Protein AF-A0A7J6QI67-F1 (afdb_monomer)

InterPro domains:
  IPR001164 Arf GTPase activating protein [PF01412] (6-80)
  IPR001164 Arf GTPase activating protein [PR00405] (12-31)
  IPR001164 Arf GTPase activating protein [PR00405] (31-48)
  IPR001164 Arf GTPase activating protein [PR00405] (49-70)
  IPR001164 Arf GTPase activating protein [PS50115] (1-80)
  IPR001164 Arf GTPase activating protein [SM00105] (1-80)
  IPR037278 ARFGAP/RecO-like zinc finger [SSF57863] (8-79)
  IPR038508 ArfGAP domain superfamily [G3DSA:1.10.220.150] (1-80)
  IPR044820 ADP-ribosylation factor GTPase-activating protein AGD14-like [PTHR46085] (11-77)

Organism: Perkinsus olseni (NCBI:txid32597)

pLDDT: mean 94.67, std 9.05, range [38.47, 98.62]

Sequence (80 aa):
RIKAFQKSDKANRHCADCGELGPTYICTDFGTFVCTECAGIHRELNHKVKGISVSKWTEQEVENLEAHGNTKDRETYTAN

Radius of gyration: 11.41 Å; Cα contacts (8 Å, |Δi|>4): 126; chains: 1; bounding box: 27×21×26 Å

Structure (mmCIF, N/CA/C/O backbone):
data_AF-A0A7J6QI67-F1
#
_entry.id   AF-A0A7J6QI67-F1
#
loop_
_atom_site.group_PDB
_atom_site.id
_atom_site.type_symbol
_atom_site.label_atom_id
_atom_site.label_alt_id
_atom_site.label_comp_id
_atom_site.label_asym_id
_atom_site.label_entity_id
_atom_site.label_seq_id
_atom_site.pdbx_PDB_ins_code
_atom_site.Cartn_x
_atom_site.Cartn_y
_atom_site.Cartn_z
_atom_site.occupancy
_atom_site.B_iso_or_equiv
_atom_site.auth_seq_id
_atom_site.auth_comp_id
_atom_site.auth_asym_id
_atom_site.auth_atom_id
_atom_site.pdbx_PDB_model_num
ATOM 1 N N . ARG A 1 1 ? -0.375 -4.926 12.580 1.00 91.25 1 ARG A N 1
ATOM 2 C CA . ARG A 1 1 ? -1.404 -3.922 12.238 1.00 91.25 1 ARG A CA 1
ATOM 3 C C . ARG A 1 1 ? -1.700 -3.918 10.733 1.00 91.25 1 ARG A C 1
ATOM 5 O O . ARG A 1 1 ? -2.712 -4.485 10.356 1.00 91.25 1 ARG A O 1
ATOM 12 N N . ILE A 1 2 ? -0.760 -3.525 9.865 1.00 97.00 2 ILE A N 1
ATOM 13 C CA . ILE A 1 2 ? -0.942 -3.502 8.391 1.00 97.00 2 ILE A CA 1
ATOM 14 C C . ILE A 1 2 ? -1.512 -4.800 7.787 1.00 97.00 2 ILE A C 1
ATOM 16 O O . ILE A 1 2 ? -2.525 -4.755 7.106 1.00 97.00 2 ILE A O 1
ATOM 20 N N . LYS A 1 3 ? -0.922 -5.978 8.054 1.00 95.56 3 LYS A N 1
ATOM 21 C CA . LYS A 1 3 ? -1.455 -7.260 7.532 1.00 95.56 3 LYS A CA 1
ATOM 22 C C . LYS A 1 3 ? -2.876 -7.577 8.008 1.00 95.56 3 LYS A C 1
ATOM 24 O O . LYS A 1 3 ? -3.586 -8.314 7.333 1.00 95.56 3 LYS A O 1
ATOM 29 N N . ALA A 1 4 ? -3.264 -7.090 9.187 1.00 96.81 4 ALA A N 1
ATOM 30 C CA . ALA A 1 4 ? -4.623 -7.260 9.686 1.00 96.81 4 ALA A CA 1
ATOM 31 C C . ALA A 1 4 ? -5.578 -6.336 8.919 1.00 96.81 4 ALA A C 1
ATOM 33 O O . ALA A 1 4 ? -6.583 -6.821 8.413 1.00 96.81 4 ALA A O 1
ATOM 34 N N . PHE A 1 5 ? -5.196 -5.068 8.723 1.00 97.19 5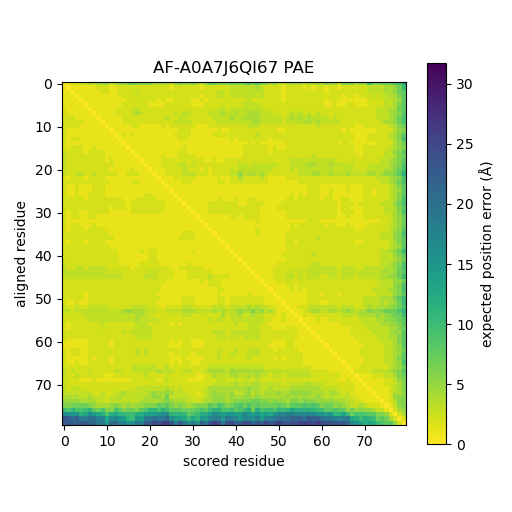 PHE A N 1
ATOM 35 C CA . PHE A 1 5 ? -5.943 -4.110 7.902 1.00 97.19 5 PHE A CA 1
ATOM 36 C C . PHE A 1 5 ? -6.080 -4.556 6.434 1.00 97.19 5 PHE A C 1
ATOM 38 O O . PHE A 1 5 ? -7.149 -4.481 5.833 1.00 97.19 5 PHE A O 1
ATOM 45 N N . GLN A 1 6 ? -5.019 -5.126 5.860 1.00 97.62 6 GLN A N 1
ATOM 46 C CA . GLN A 1 6 ? -5.062 -5.703 4.516 1.00 97.62 6 GLN A CA 1
ATOM 47 C C . GLN A 1 6 ? -6.1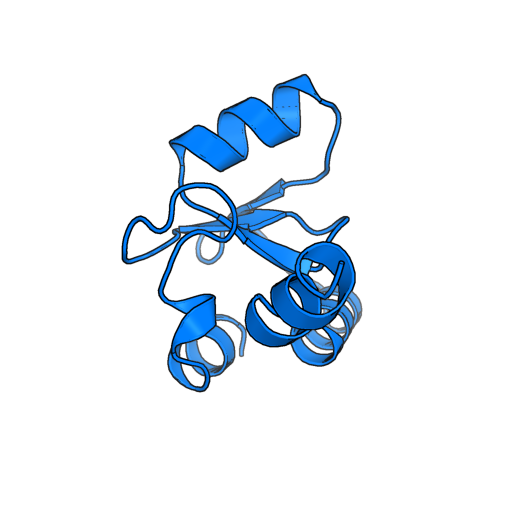13 -6.816 4.402 1.00 97.62 6 GLN A C 1
ATOM 49 O O . GLN A 1 6 ? -6.754 -6.975 3.370 1.00 97.62 6 GLN A O 1
ATOM 54 N N . LYS A 1 7 ? -6.270 -7.624 5.454 1.00 96.31 7 LYS A N 1
ATOM 55 C CA . LYS A 1 7 ? -7.206 -8.754 5.470 1.00 96.31 7 LYS A CA 1
ATOM 56 C C . LYS A 1 7 ? -8.632 -8.345 5.830 1.00 96.31 7 LYS A C 1
ATOM 58 O O . LYS A 1 7 ? -9.545 -9.087 5.475 1.00 96.31 7 LYS A O 1
ATOM 63 N N . SER A 1 8 ? -8.821 -7.229 6.538 1.00 96.69 8 SER A N 1
ATOM 64 C CA . SER A 1 8 ? -10.145 -6.766 6.965 1.00 96.69 8 SER A CA 1
ATOM 65 C C . SER A 1 8 ? -10.975 -6.199 5.815 1.00 96.69 8 SER A C 1
ATOM 67 O O . SER A 1 8 ? -12.197 -6.275 5.873 1.00 96.69 8 SER A O 1
ATOM 69 N N . ASP A 1 9 ? -10.333 -5.688 4.763 1.00 95.56 9 ASP A N 1
ATOM 70 C CA . ASP A 1 9 ? -10.997 -5.200 3.554 1.00 95.56 9 ASP A CA 1
ATOM 71 C C . ASP A 1 9 ? -10.646 -6.082 2.346 1.00 95.56 9 ASP A C 1
ATOM 73 O O . ASP A 1 9 ? -9.480 -6.360 2.059 1.00 95.56 9 ASP A O 1
ATOM 77 N N . LYS A 1 10 ? -11.664 -6.520 1.596 1.00 95.81 10 LYS A N 1
ATOM 78 C CA . LYS A 1 10 ? -11.463 -7.334 0.395 1.00 95.81 10 LYS A CA 1
ATOM 79 C C . LYS A 1 10 ? -10.708 -6.581 -0.705 1.00 95.81 10 LYS A C 1
ATOM 81 O O . LYS A 1 10 ? -9.968 -7.243 -1.438 1.00 95.81 10 LYS A O 1
ATOM 86 N N . ALA A 1 11 ? -10.872 -5.262 -0.817 1.00 96.94 11 ALA A N 1
ATOM 87 C CA . ALA A 1 11 ? -10.195 -4.445 -1.822 1.00 96.94 11 ALA A CA 1
ATOM 88 C C . ALA A 1 11 ? -8.681 -4.386 -1.576 1.00 96.94 11 ALA A C 1
ATOM 90 O O . ALA A 1 11 ? -7.906 -4.528 -2.515 1.00 96.94 11 ALA A O 1
ATOM 91 N N . ASN A 1 12 ? -8.249 -4.309 -0.313 1.00 97.94 12 ASN A N 1
ATOM 92 C CA . ASN A 1 12 ? -6.829 -4.291 0.068 1.00 97.94 12 ASN A CA 1
ATOM 93 C C . ASN A 1 12 ? -6.092 -5.612 -0.232 1.00 97.94 12 ASN A C 1
ATOM 95 O O . ASN A 1 12 ? -4.860 -5.677 -0.216 1.00 97.94 12 ASN A O 1
ATOM 99 N N . ARG A 1 13 ? -6.833 -6.696 -0.497 1.00 97.88 13 ARG A N 1
ATOM 100 C CA . ARG A 1 13 ? -6.271 -7.996 -0.906 1.00 97.88 13 ARG A CA 1
ATOM 101 C C . ARG A 1 13 ? -5.972 -8.078 -2.402 1.00 97.88 13 ARG A C 1
ATOM 103 O O . ARG A 1 13 ? -5.432 -9.095 -2.828 1.00 97.88 13 ARG A O 1
ATOM 110 N N . HIS A 1 14 ? -6.314 -7.045 -3.163 1.00 98.06 14 HIS A N 1
ATOM 111 C CA . HIS A 1 14 ? -6.028 -6.923 -4.586 1.00 98.06 14 HIS A CA 1
ATOM 112 C C . HIS A 1 14 ? -5.179 -5.674 -4.815 1.00 98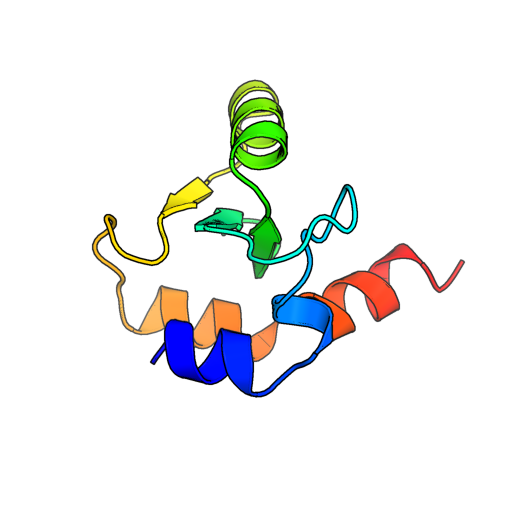.06 14 HIS A C 1
ATOM 114 O O . HIS A 1 14 ? -5.326 -4.687 -4.096 1.00 98.06 14 HIS A O 1
ATOM 120 N N . CYS A 1 15 ? -4.289 -5.717 -5.798 1.00 98.19 15 CYS A N 1
ATOM 121 C CA . CYS A 1 15 ? -3.551 -4.551 -6.257 1.00 98.19 15 CYS A CA 1
ATOM 122 C C . CYS A 1 15 ? -4.537 -3.458 -6.690 1.00 98.19 15 CYS A C 1
ATOM 124 O O . CYS A 1 15 ? -5.480 -3.750 -7.428 1.00 98.19 15 CYS A O 1
ATOM 126 N N . ALA A 1 16 ? -4.315 -2.224 -6.239 1.00 97.38 16 ALA A N 1
ATOM 127 C CA . ALA A 1 16 ? -5.149 -1.083 -6.604 1.00 97.38 16 ALA A CA 1
ATOM 128 C C . ALA A 1 16 ? -5.146 -0.822 -8.121 1.00 97.38 16 ALA A C 1
ATOM 130 O O . ALA A 1 16 ? -6.195 -0.512 -8.678 1.00 97.38 16 ALA A O 1
ATOM 131 N N . ASP A 1 17 ? -4.009 -1.046 -8.789 1.00 96.81 17 ASP A N 1
ATOM 132 C CA . ASP A 1 17 ? -3.836 -0.672 -10.198 1.00 96.81 17 ASP A CA 1
ATOM 133 C C . ASP A 1 17 ? -4.220 -1.794 -11.170 1.00 96.81 17 ASP A C 1
ATOM 135 O O . ASP A 1 17 ? -4.942 -1.570 -12.138 1.00 96.81 17 ASP A O 1
ATOM 139 N N . CYS A 1 18 ? -3.741 -3.021 -10.929 1.00 97.00 18 CYS A N 1
ATOM 140 C CA . CYS A 1 18 ? -3.927 -4.147 -11.857 1.00 97.00 18 CYS A CA 1
ATOM 141 C C . CYS A 1 18 ? -4.915 -5.216 -11.364 1.00 97.00 18 CYS A C 1
ATOM 143 O O . CYS A 1 18 ? -5.250 -6.136 -12.107 1.00 97.00 18 CYS A O 1
ATOM 145 N N . GLY A 1 19 ? -5.370 -5.135 -10.110 1.00 96.12 19 GLY A N 1
ATOM 146 C CA . GLY A 1 19 ? -6.299 -6.104 -9.523 1.00 96.12 19 GLY A CA 1
ATOM 147 C C . GLY A 1 19 ? -5.689 -7.455 -9.129 1.00 96.12 19 GLY A C 1
ATOM 148 O O . GLY A 1 19 ? -6.419 -8.311 -8.634 1.00 96.12 19 GLY A O 1
ATOM 149 N N . GLU A 1 20 ? -4.380 -7.667 -9.298 1.00 97.31 20 GLU A N 1
ATOM 150 C CA . GLU A 1 20 ? -3.715 -8.916 -8.903 1.00 97.31 20 GLU A CA 1
ATOM 151 C C . GLU A 1 20 ? -3.882 -9.202 -7.400 1.00 97.31 20 GLU A C 1
ATOM 153 O O . GLU A 1 20 ? -3.773 -8.311 -6.557 1.00 97.31 20 GLU A O 1
ATOM 158 N N . LEU A 1 21 ? -4.144 -10.461 -7.047 1.00 97.25 21 LEU A N 1
ATOM 159 C CA . LEU A 1 21 ? -4.301 -10.892 -5.660 1.00 97.25 21 LEU A CA 1
ATOM 160 C C . LEU A 1 21 ? -2.979 -10.865 -4.886 1.00 97.25 21 LEU A C 1
ATOM 162 O O . LEU A 1 21 ? -1.930 -11.260 -5.379 1.00 97.25 21 LEU A O 1
ATOM 166 N N . GLY A 1 22 ? -3.065 -10.513 -3.605 1.00 95.38 22 GLY A N 1
ATOM 167 C CA . GLY A 1 22 ? -1.939 -10.585 -2.676 1.00 95.38 22 GLY A CA 1
ATOM 168 C C . GLY A 1 22 ? -0.874 -9.504 -2.889 1.00 95.38 22 GLY A C 1
ATOM 169 O O . GLY A 1 22 ? 0.307 -9.846 -2.958 1.00 95.38 22 GLY A O 1
ATOM 170 N N . PRO A 1 23 ? -1.242 -8.207 -2.930 1.00 97.88 23 PRO A N 1
ATOM 171 C CA . PRO A 1 23 ? -0.261 -7.133 -3.008 1.00 97.88 23 PRO A CA 1
ATOM 172 C C . PRO A 1 23 ? 0.704 -7.193 -1.815 1.00 97.88 23 PRO A C 1
ATOM 174 O O . PRO A 1 23 ? 0.311 -7.466 -0.675 1.00 97.88 23 PRO A O 1
ATOM 177 N N . THR A 1 24 ? 1.983 -6.949 -2.086 1.00 98.19 24 THR A N 1
ATOM 178 C CA . THR A 1 24 ? 3.088 -7.068 -1.117 1.00 98.19 24 THR A CA 1
ATOM 179 C C . THR A 1 24 ? 3.687 -5.713 -0.737 1.00 98.19 24 THR A C 1
ATOM 181 O O . THR A 1 24 ? 4.476 -5.629 0.215 1.00 98.19 24 THR A O 1
ATOM 184 N N . TYR A 1 25 ? 3.274 -4.651 -1.429 1.00 98.62 25 TYR A N 1
ATOM 185 C CA . TYR A 1 25 ? 3.714 -3.277 -1.237 1.00 98.62 25 TYR A CA 1
ATOM 186 C C . TYR A 1 25 ? 2.528 -2.343 -0.995 1.00 98.62 25 TYR A C 1
ATOM 188 O O . TYR A 1 25 ? 1.374 -2.673 -1.264 1.00 98.62 25 TYR A O 1
ATOM 196 N N . ILE A 1 26 ? 2.838 -1.169 -0.460 1.00 98.62 26 ILE A N 1
ATOM 197 C CA . ILE A 1 26 ? 1.911 -0.061 -0.265 1.00 98.62 26 ILE A CA 1
ATOM 198 C C . ILE A 1 26 ? 2.527 1.180 -0.901 1.00 98.62 26 ILE A C 1
ATOM 200 O O . ILE A 1 26 ? 3.672 1.516 -0.575 1.00 98.62 26 ILE A O 1
ATOM 204 N N . CYS A 1 27 ? 1.786 1.868 -1.766 1.00 98.12 27 CYS A N 1
ATOM 205 C CA . CYS A 1 27 ? 2.136 3.218 -2.182 1.00 98.12 27 CYS A CA 1
ATOM 206 C C . CYS A 1 27 ? 1.657 4.196 -1.105 1.00 98.12 27 CYS A C 1
ATOM 208 O O . CYS A 1 27 ? 0.459 4.362 -0.886 1.00 98.12 27 CYS A O 1
ATOM 210 N N . THR A 1 28 ? 2.588 4.810 -0.377 1.00 97.56 28 THR A N 1
ATOM 211 C CA . THR A 1 28 ? 2.254 5.640 0.791 1.00 97.56 28 THR A 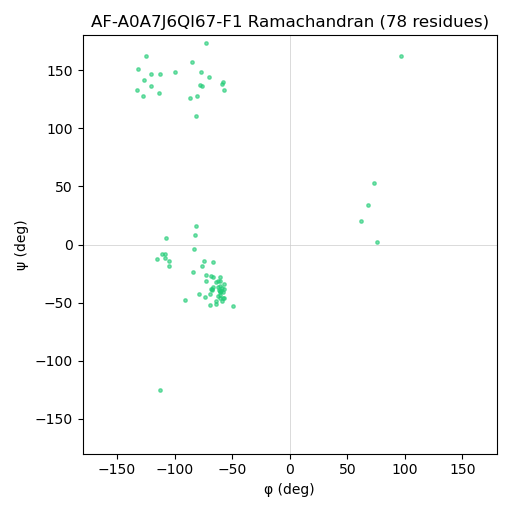CA 1
ATOM 212 C C . THR A 1 28 ? 1.703 7.007 0.420 1.00 97.56 28 THR A C 1
ATOM 214 O O . THR A 1 28 ? 1.078 7.633 1.266 1.00 97.56 28 THR A O 1
ATOM 217 N N . ASP A 1 29 ? 1.928 7.463 -0.813 1.00 95.62 29 ASP A N 1
ATOM 218 C CA . ASP A 1 29 ? 1.395 8.745 -1.282 1.00 95.62 29 ASP A CA 1
ATOM 219 C C . ASP A 1 29 ? -0.122 8.673 -1.518 1.00 95.62 29 ASP A C 1
ATOM 221 O O . ASP A 1 29 ? -0.818 9.652 -1.273 1.00 95.62 29 ASP A O 1
ATOM 225 N N . PHE A 1 30 ? -0.637 7.497 -1.905 1.00 95.06 30 PHE A N 1
ATOM 226 C CA . PHE A 1 30 ? -2.075 7.249 -2.098 1.00 95.06 30 PHE A CA 1
ATOM 227 C C . PHE A 1 30 ? -2.710 6.423 -0.970 1.00 95.06 30 PHE A C 1
ATOM 229 O O . PHE A 1 30 ? -3.929 6.350 -0.851 1.00 95.06 30 PHE A O 1
ATOM 236 N N . GLY A 1 31 ? -1.902 5.776 -0.125 1.00 96.75 31 GLY A N 1
ATOM 237 C CA . GLY A 1 31 ? -2.409 4.869 0.905 1.00 96.75 31 GLY A CA 1
ATOM 238 C C . GLY A 1 31 ? -3.036 3.598 0.322 1.00 96.75 31 GLY A C 1
ATOM 239 O O . GLY A 1 31 ? -3.999 3.077 0.885 1.00 96.75 31 GLY A O 1
ATOM 240 N N . THR A 1 32 ? -2.498 3.102 -0.797 1.00 97.81 32 THR A N 1
ATOM 241 C CA . THR A 1 32 ? -3.029 1.952 -1.543 1.00 97.81 32 THR A CA 1
ATOM 242 C C . THR A 1 32 ? -2.101 0.743 -1.488 1.00 97.81 32 THR A C 1
ATOM 244 O O . THR A 1 32 ? -0.877 0.868 -1.445 1.00 97.81 32 THR A O 1
ATOM 247 N N . PHE A 1 33 ? -2.678 -0.456 -1.494 1.00 98.50 33 PHE A N 1
ATOM 248 C CA . PHE A 1 33 ? -1.962 -1.724 -1.609 1.00 98.50 33 PHE A CA 1
ATOM 249 C C . PHE A 1 33 ? -1.738 -2.072 -3.082 1.00 98.50 33 PHE A C 1
ATOM 251 O O . PHE A 1 33 ? -2.700 -2.170 -3.846 1.00 98.50 33 PHE A O 1
ATOM 258 N N . VAL A 1 34 ? -0.484 -2.329 -3.459 1.00 98.62 34 VAL A N 1
ATOM 259 C CA . VAL A 1 34 ? -0.062 -2.597 -4.844 1.00 98.62 34 VAL A CA 1
ATOM 260 C C . VAL A 1 34 ? 0.838 -3.837 -4.937 1.00 98.62 34 VAL A C 1
ATOM 262 O O . VAL A 1 34 ? 1.529 -4.208 -3.978 1.00 98.62 34 VAL A O 1
ATOM 265 N N . CYS A 1 35 ? 0.806 -4.531 -6.078 1.00 98.62 35 CYS A N 1
ATOM 266 C CA . CYS A 1 35 ? 1.688 -5.671 -6.338 1.00 98.62 35 CYS A CA 1
ATOM 267 C C . CYS A 1 35 ? 3.133 -5.212 -6.599 1.00 98.62 35 CYS A C 1
ATOM 269 O O . CYS A 1 35 ? 3.426 -4.017 -6.669 1.00 98.62 35 CYS A O 1
ATOM 271 N N . THR A 1 36 ? 4.060 -6.164 -6.715 1.00 98.25 36 THR A N 1
ATOM 272 C CA . THR A 1 36 ? 5.488 -5.872 -6.927 1.00 98.25 36 THR A CA 1
ATOM 273 C C . THR A 1 36 ? 5.744 -5.111 -8.229 1.00 98.25 36 THR A C 1
ATOM 275 O O . THR A 1 36 ? 6.582 -4.210 -8.247 1.00 98.25 36 THR A O 1
ATOM 278 N N . GLU A 1 37 ? 5.026 -5.451 -9.300 1.00 98.38 37 GLU A N 1
ATOM 279 C CA . GLU A 1 37 ? 5.189 -4.823 -10.615 1.00 98.38 37 GLU A CA 1
ATOM 280 C C . GLU A 1 37 ? 4.701 -3.373 -10.596 1.00 98.38 37 GLU A C 1
ATOM 282 O O . GLU A 1 37 ? 5.467 -2.458 -10.898 1.00 98.38 37 GLU A O 1
ATOM 287 N N . CYS A 1 38 ? 3.474 -3.137 -10.122 1.00 98.50 38 CYS A N 1
ATOM 288 C CA . CYS A 1 38 ? 2.924 -1.788 -9.980 1.00 98.50 38 CYS A CA 1
ATOM 289 C C . CYS A 1 38 ? 3.740 -0.935 -8.997 1.00 98.50 38 CYS A C 1
ATOM 291 O O . CYS A 1 38 ? 3.991 0.238 -9.258 1.00 98.50 38 CYS A O 1
ATOM 293 N N . ALA A 1 39 ? 4.263 -1.523 -7.915 1.00 98.50 39 ALA A N 1
ATOM 294 C CA . ALA A 1 39 ? 5.227 -0.857 -7.038 1.00 98.50 39 ALA A CA 1
ATOM 295 C C . ALA A 1 39 ? 6.490 -0.377 -7.779 1.00 98.50 39 ALA A C 1
ATOM 297 O O . ALA A 1 39 ? 7.066 0.640 -7.392 1.00 98.50 39 ALA A O 1
ATOM 298 N N . GLY A 1 40 ? 6.948 -1.099 -8.806 1.00 98.38 40 GLY A N 1
ATOM 299 C CA . GLY A 1 40 ? 8.027 -0.664 -9.695 1.00 98.38 40 GLY A CA 1
ATOM 300 C C . GLY A 1 40 ? 7.640 0.584 -10.485 1.00 98.38 40 GLY A C 1
ATOM 301 O O . GLY A 1 40 ? 8.334 1.593 -10.398 1.00 98.38 40 GLY A O 1
ATOM 302 N N . ILE A 1 41 ? 6.477 0.552 -11.137 1.00 98.44 41 ILE A N 1
ATOM 303 C CA . ILE A 1 41 ? 5.931 1.682 -11.908 1.00 98.44 41 ILE A CA 1
ATOM 304 C C . ILE A 1 41 ? 5.763 2.921 -11.017 1.00 98.44 41 ILE A C 1
ATOM 306 O O . ILE A 1 41 ? 6.205 4.013 -11.364 1.00 98.44 41 ILE A O 1
ATOM 310 N N . HIS A 1 42 ? 5.198 2.762 -9.818 1.00 98.25 42 HIS A N 1
ATOM 311 C CA . HIS A 1 42 ? 5.060 3.860 -8.859 1.00 98.25 42 HIS A CA 1
ATOM 312 C C . HIS A 1 42 ? 6.408 4.509 -8.514 1.00 98.25 42 HIS A C 1
ATOM 314 O O . HIS A 1 42 ? 6.474 5.732 -8.405 1.00 98.25 42 HIS A O 1
ATOM 320 N N . ARG A 1 43 ? 7.491 3.731 -8.384 1.00 98.31 43 ARG A N 1
ATOM 321 C CA . ARG A 1 43 ? 8.835 4.284 -8.140 1.00 98.31 43 ARG A CA 1
ATOM 322 C C . ARG A 1 43 ? 9.362 5.072 -9.336 1.00 98.31 43 ARG A C 1
ATOM 324 O O . ARG A 1 43 ? 9.978 6.111 -9.125 1.00 98.31 43 ARG A O 1
ATOM 331 N N . GLU A 1 44 ? 9.112 4.613 -10.561 1.00 98.31 44 GLU A N 1
ATOM 332 C CA . GLU A 1 44 ? 9.474 5.347 -11.786 1.00 98.31 44 GLU A CA 1
ATOM 333 C C . GLU A 1 44 ? 8.749 6.697 -11.875 1.00 98.31 44 GLU A C 1
ATOM 335 O O . GLU A 1 44 ? 9.314 7.682 -12.346 1.00 98.31 44 GLU A O 1
ATOM 340 N N . LEU A 1 45 ? 7.532 6.771 -11.328 1.00 97.75 45 LEU A N 1
ATOM 341 C CA . LEU A 1 45 ? 6.752 8.003 -11.189 1.00 97.75 45 LEU A CA 1
ATOM 342 C C . LEU A 1 45 ? 7.142 8.854 -9.963 1.00 97.75 45 LEU A C 1
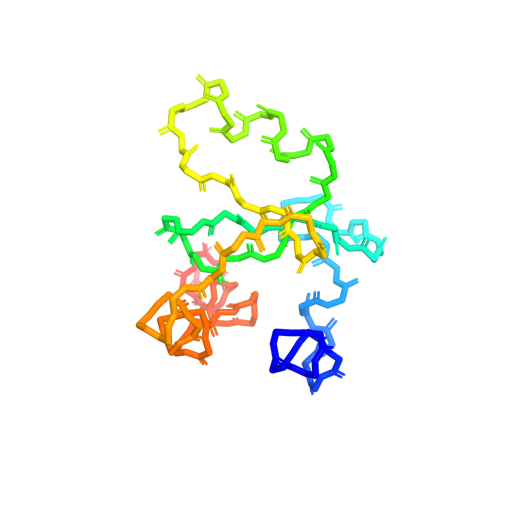ATOM 344 O O . LEU A 1 45 ? 6.474 9.841 -9.668 1.00 97.75 45 LEU A O 1
ATOM 348 N N . ASN A 1 46 ? 8.224 8.512 -9.255 1.00 97.81 46 ASN A N 1
ATOM 349 C CA . ASN A 1 46 ? 8.676 9.152 -8.010 1.00 97.81 46 ASN A CA 1
ATOM 350 C C . ASN A 1 46 ? 7.690 9.064 -6.831 1.00 97.81 46 ASN A C 1
ATOM 352 O O . ASN A 1 46 ? 7.819 9.821 -5.865 1.00 97.81 46 ASN A O 1
ATOM 356 N N . HIS A 1 47 ? 6.746 8.121 -6.857 1.00 97.94 47 HIS A N 1
ATOM 357 C CA . HIS A 1 47 ? 5.904 7.843 -5.701 1.00 97.94 47 HIS A CA 1
ATOM 358 C C . HIS A 1 47 ? 6.654 7.030 -4.642 1.00 97.94 47 HIS A C 1
ATOM 360 O O . HIS A 1 47 ? 7.494 6.167 -4.930 1.00 97.94 47 HIS A O 1
ATOM 366 N N . LYS A 1 48 ? 6.310 7.260 -3.379 1.00 97.88 48 LYS A N 1
ATOM 367 C CA . LYS A 1 48 ? 6.861 6.531 -2.238 1.00 97.88 48 LYS A CA 1
ATOM 368 C C . LYS A 1 48 ? 6.164 5.186 -2.082 1.00 97.88 48 LYS A C 1
ATOM 370 O O . LYS A 1 48 ? 4.939 5.097 -2.001 1.00 97.88 48 LYS A O 1
ATOM 375 N N . VAL A 1 49 ? 6.963 4.123 -1.998 1.00 98.19 49 VAL A N 1
ATOM 376 C CA . VAL A 1 49 ? 6.472 2.746 -1.877 1.00 98.19 49 VAL A CA 1
ATOM 377 C C . VAL A 1 49 ? 7.212 2.006 -0.769 1.00 98.19 49 VAL A C 1
ATOM 379 O O . VAL A 1 49 ? 8.445 2.009 -0.723 1.00 98.19 49 VAL A O 1
ATOM 382 N N . LYS A 1 50 ? 6.472 1.315 0.101 1.00 98.44 50 LYS A N 1
ATOM 383 C CA . LYS A 1 50 ? 7.012 0.534 1.223 1.00 98.44 50 LYS A CA 1
ATOM 384 C C . LYS A 1 50 ? 6.502 -0.900 1.192 1.00 98.44 50 LYS A C 1
ATOM 386 O O . LYS A 1 50 ? 5.350 -1.161 0.863 1.00 98.44 50 LYS A O 1
ATOM 391 N N . GLY A 1 51 ? 7.368 -1.849 1.533 1.00 98.19 51 GLY A N 1
ATOM 392 C CA . GLY A 1 51 ? 7.006 -3.261 1.603 1.00 98.19 51 GLY A CA 1
ATOM 393 C C . GLY A 1 51 ? 6.241 -3.577 2.886 1.00 98.19 51 GLY A C 1
ATOM 394 O O . GLY A 1 51 ? 6.639 -3.160 3.976 1.00 98.19 51 GLY A O 1
ATOM 395 N N . ILE A 1 52 ? 5.177 -4.373 2.778 1.00 97.56 52 ILE A N 1
ATOM 396 C CA . ILE A 1 52 ? 4.301 -4.710 3.913 1.00 97.56 52 ILE A CA 1
ATOM 397 C C . ILE A 1 52 ? 5.067 -5.439 5.026 1.00 97.56 52 ILE A C 1
ATOM 399 O O . ILE A 1 52 ? 4.831 -5.189 6.204 1.00 97.56 52 ILE A O 1
ATOM 403 N N . SER A 1 53 ? 5.970 -6.359 4.664 1.00 95.12 53 SER A N 1
ATOM 404 C CA . SER A 1 53 ? 6.695 -7.202 5.637 1.00 95.12 53 SER A CA 1
ATOM 405 C C . SER A 1 53 ? 8.173 -6.848 5.808 1.00 95.12 53 SER A C 1
ATOM 407 O O . SER A 1 53 ? 8.804 -7.369 6.719 1.00 95.12 53 SER A O 1
ATOM 409 N N . VAL A 1 54 ? 8.733 -6.012 4.929 1.00 95.06 54 VAL A N 1
ATOM 410 C CA . VAL A 1 54 ? 10.186 -5.760 4.855 1.00 95.06 54 VAL A CA 1
ATOM 411 C C . VAL A 1 54 ? 10.576 -4.325 5.206 1.00 95.06 54 VAL A C 1
ATOM 413 O O . VAL A 1 54 ? 11.752 -4.043 5.409 1.00 95.06 54 VAL A O 1
ATOM 416 N N . SER A 1 55 ? 9.612 -3.406 5.287 1.00 97.00 55 SER A N 1
ATOM 417 C CA . SER A 1 55 ? 9.867 -2.014 5.659 1.00 97.00 55 SER A CA 1
ATOM 418 C C . SER A 1 55 ? 9.538 -1.763 7.128 1.00 97.00 55 SER A C 1
ATOM 420 O O . SER A 1 55 ? 8.624 -2.365 7.689 1.00 97.00 55 SER A O 1
ATOM 422 N N . LYS A 1 56 ? 10.271 -0.836 7.751 1.00 96.81 56 LYS A N 1
ATOM 423 C CA . LYS A 1 56 ? 9.896 -0.270 9.052 1.00 96.81 56 LYS A CA 1
ATOM 424 C C . LYS A 1 56 ? 8.766 0.727 8.849 1.00 96.81 56 LYS A C 1
ATOM 426 O O . LYS A 1 56 ? 8.857 1.533 7.928 1.00 96.81 56 LYS A O 1
ATOM 431 N N . TRP A 1 57 ? 7.756 0.691 9.706 1.00 97.50 57 TRP A N 1
ATOM 432 C CA . TRP A 1 57 ? 6.591 1.572 9.651 1.00 97.50 57 TRP A CA 1
ATOM 433 C C . TRP A 1 57 ? 6.489 2.380 10.937 1.00 97.50 57 TRP A C 1
ATOM 435 O O . TRP A 1 57 ? 6.697 1.831 12.020 1.00 97.50 57 TRP A O 1
ATOM 445 N N . THR A 1 58 ? 6.203 3.671 10.815 1.00 97.56 58 THR A N 1
ATOM 446 C CA . THR A 1 58 ? 5.837 4.517 11.952 1.00 97.56 58 THR A CA 1
ATOM 447 C C . THR A 1 58 ? 4.340 4.392 12.219 1.00 97.56 58 THR A C 1
ATOM 449 O O . THR A 1 58 ? 3.575 4.060 11.314 1.00 97.56 58 THR A O 1
ATOM 452 N N . GLU A 1 59 ? 3.900 4.681 13.446 1.00 96.94 59 GLU A N 1
ATOM 453 C CA . GLU A 1 59 ? 2.464 4.665 13.767 1.00 96.94 59 GLU A CA 1
ATOM 454 C C . GLU A 1 59 ? 1.672 5.634 12.878 1.00 96.94 59 GLU A C 1
ATOM 456 O O . GLU A 1 59 ? 0.647 5.244 12.331 1.00 96.94 59 GLU A O 1
ATOM 461 N N . GLN A 1 60 ? 2.205 6.834 12.613 1.00 96.44 60 GLN A N 1
ATOM 462 C CA . GLN A 1 60 ? 1.557 7.814 11.735 1.00 96.44 60 GLN A CA 1
ATOM 463 C C . GLN A 1 60 ? 1.338 7.285 10.311 1.00 96.44 60 GLN A C 1
ATOM 465 O O . GLN A 1 60 ? 0.300 7.537 9.706 1.00 96.44 60 GLN A O 1
ATOM 470 N N . GLU A 1 61 ? 2.303 6.553 9.747 1.00 97.19 61 GLU A N 1
ATOM 471 C CA . GLU A 1 61 ? 2.137 5.959 8.415 1.00 97.19 61 GLU A CA 1
ATOM 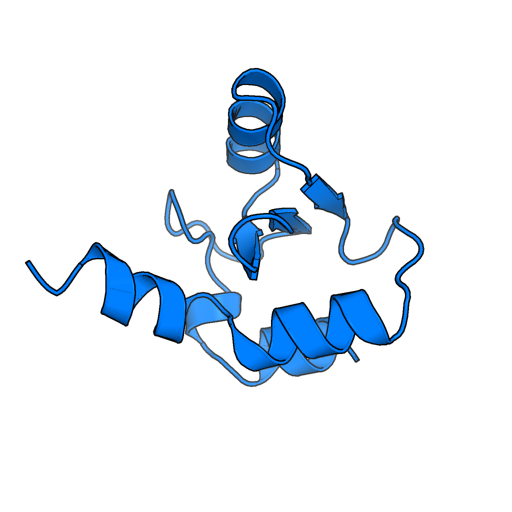472 C C . GLU A 1 61 ? 1.060 4.870 8.416 1.00 97.19 61 GLU A C 1
ATOM 474 O O . GLU A 1 61 ? 0.319 4.738 7.443 1.00 97.19 61 GLU A O 1
ATOM 479 N N . VAL A 1 62 ? 0.970 4.091 9.497 1.00 97.31 62 VAL A N 1
ATOM 480 C CA . VAL A 1 62 ? -0.055 3.052 9.639 1.00 97.31 62 VAL A CA 1
ATOM 481 C C . VAL A 1 62 ? -1.439 3.673 9.808 1.00 97.31 62 VAL A C 1
ATOM 483 O O . VAL A 1 62 ? -2.381 3.218 9.167 1.00 97.31 62 VAL A O 1
ATOM 486 N N . GLU A 1 63 ? -1.565 4.727 10.610 1.00 97.00 63 GLU A N 1
ATOM 487 C CA . GLU A 1 63 ? -2.812 5.479 10.779 1.00 97.00 63 GLU A CA 1
ATOM 488 C C . GLU A 1 63 ? -3.261 6.130 9.471 1.00 97.00 63 GLU A C 1
ATOM 490 O O . GLU A 1 63 ? -4.426 6.013 9.093 1.00 97.00 63 GLU A O 1
ATOM 495 N N . ASN A 1 64 ? -2.333 6.746 8.733 1.00 95.81 64 ASN A N 1
ATOM 496 C CA . ASN A 1 64 ? -2.629 7.317 7.422 1.00 95.81 64 ASN A CA 1
ATOM 497 C C . ASN A 1 64 ? -3.118 6.241 6.448 1.00 95.81 64 ASN A C 1
ATOM 499 O O . ASN A 1 64 ? -4.096 6.469 5.743 1.00 95.81 64 ASN A O 1
ATOM 503 N N . LEU A 1 65 ? -2.477 5.069 6.423 1.00 97.06 65 LEU A N 1
ATOM 504 C CA . LEU A 1 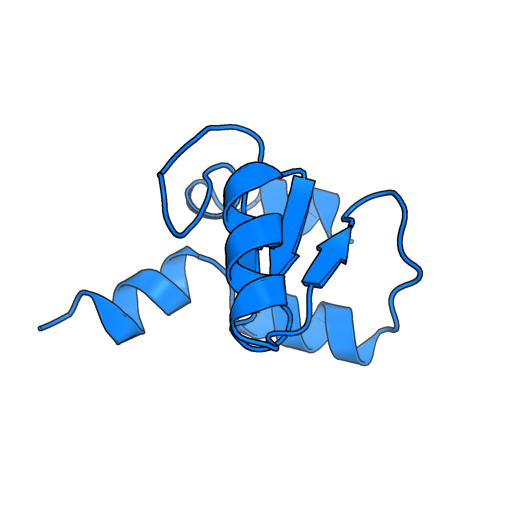65 ? -2.917 3.942 5.600 1.00 97.06 65 LEU A CA 1
ATOM 505 C C . LEU A 1 65 ? -4.329 3.472 5.978 1.00 97.06 65 LEU A C 1
ATOM 507 O O . LEU A 1 65 ? -5.153 3.254 5.096 1.00 97.06 65 LEU A O 1
ATOM 511 N N . GLU A 1 66 ? -4.614 3.324 7.272 1.00 95.94 66 GLU A N 1
ATOM 512 C CA . GLU A 1 66 ? -5.922 2.877 7.773 1.00 95.94 66 GLU A CA 1
ATOM 513 C C . GLU A 1 66 ? -7.040 3.904 7.538 1.00 95.94 66 GLU A C 1
ATOM 515 O O . GLU A 1 66 ? -8.196 3.521 7.375 1.00 95.94 66 GLU A O 1
ATOM 520 N N . ALA A 1 67 ? -6.706 5.196 7.466 1.00 94.75 67 ALA A N 1
ATOM 521 C CA . ALA A 1 67 ? -7.631 6.256 7.061 1.00 94.75 67 ALA A CA 1
ATOM 522 C C . ALA A 1 67 ? -7.917 6.276 5.542 1.00 94.75 67 ALA A C 1
ATOM 524 O O . ALA A 1 67 ? -8.854 6.960 5.106 1.00 94.75 67 ALA A O 1
ATOM 525 N N . HIS A 1 68 ? -7.111 5.555 4.754 1.00 94.31 68 HIS A N 1
ATOM 526 C CA . HIS A 1 68 ? -7.246 5.360 3.308 1.00 94.31 68 HIS A CA 1
ATOM 527 C C . HIS A 1 68 ? -7.594 3.892 2.997 1.00 94.31 68 HIS A C 1
ATOM 529 O O . HIS A 1 68 ? -8.587 3.377 3.511 1.00 94.31 68 HIS A O 1
ATOM 535 N N . GLY A 1 69 ? -6.819 3.220 2.143 1.00 95.12 69 GLY A N 1
ATOM 536 C CA . GLY A 1 69 ? -7.104 1.878 1.646 1.00 95.12 69 GLY A CA 1
ATOM 537 C C . GLY A 1 69 ? -7.799 1.874 0.283 1.00 95.12 69 GLY A C 1
ATOM 538 O O . GLY A 1 69 ? -8.381 2.862 -0.166 1.00 95.12 69 GLY A O 1
ATOM 539 N N . ASN A 1 70 ? -7.748 0.718 -0.375 1.00 96.50 70 ASN A N 1
ATOM 540 C CA . ASN A 1 70 ? -8.116 0.566 -1.783 1.00 96.50 70 ASN A CA 1
ATOM 541 C C . ASN A 1 70 ? -9.609 0.800 -2.046 1.00 96.50 70 ASN A C 1
ATOM 543 O O . ASN A 1 70 ? -9.974 1.216 -3.140 1.00 96.50 70 ASN A O 1
ATOM 547 N N . THR A 1 71 ? -10.484 0.541 -1.067 1.00 94.75 71 THR A N 1
ATOM 548 C CA . THR A 1 71 ? -11.915 0.858 -1.208 1.00 94.75 71 THR A CA 1
ATOM 549 C C . THR A 1 71 ? -12.127 2.363 -1.339 1.00 94.75 71 THR A C 1
ATOM 551 O O . THR A 1 71 ? -12.782 2.809 -2.276 1.00 94.75 71 THR A O 1
ATOM 554 N N . LYS A 1 72 ? -11.513 3.151 -0.449 1.00 92.31 72 LYS A N 1
ATOM 555 C CA . LYS A 1 72 ? -11.653 4.611 -0.434 1.00 92.31 72 LYS A CA 1
ATOM 556 C C . LYS A 1 72 ? -10.990 5.267 -1.644 1.00 92.31 72 LYS A C 1
ATOM 558 O O . LYS A 1 72 ? -11.519 6.225 -2.203 1.00 92.31 72 LYS A O 1
ATOM 563 N N . ASP A 1 73 ? -9.844 4.737 -2.059 1.00 89.88 73 ASP A N 1
ATOM 564 C CA . ASP A 1 73 ? -9.171 5.151 -3.289 1.00 89.88 73 ASP A CA 1
ATOM 565 C C . ASP A 1 73 ? -10.076 4.945 -4.516 1.00 89.88 73 ASP A C 1
ATOM 567 O O . ASP A 1 73 ? -10.345 5.888 -5.263 1.00 89.88 73 ASP A O 1
ATOM 571 N N . ARG A 1 74 ? -10.681 3.755 -4.649 1.00 87.94 74 ARG A N 1
ATOM 572 C CA . ARG A 1 74 ? -11.652 3.470 -5.712 1.00 87.94 74 ARG A CA 1
ATOM 573 C C . ARG A 1 74 ? -12.835 4.441 -5.684 1.00 87.94 74 ARG A C 1
ATOM 575 O O . ARG A 1 74 ? -13.202 4.964 -6.732 1.00 87.94 74 ARG A O 1
ATOM 582 N N . GLU A 1 75 ? -13.418 4.705 -4.520 1.00 88.56 75 GLU A N 1
ATOM 583 C CA . GLU A 1 75 ? -14.516 5.677 -4.376 1.00 88.56 75 GLU A CA 1
ATOM 584 C C . GLU A 1 75 ? -14.108 7.097 -4.789 1.00 88.56 75 GLU A C 1
ATOM 586 O O . GLU A 1 75 ? -14.929 7.845 -5.308 1.00 88.56 75 GLU A O 1
ATOM 591 N N . THR A 1 76 ? -12.843 7.467 -4.595 1.00 85.50 76 THR A N 1
ATOM 592 C CA . THR A 1 76 ? -12.339 8.807 -4.919 1.00 85.50 76 THR A CA 1
ATOM 593 C C . THR A 1 76 ? -12.070 8.968 -6.417 1.00 85.50 76 THR A C 1
ATOM 595 O O . THR A 1 76 ? -12.411 9.999 -6.993 1.00 85.50 76 THR A O 1
ATOM 598 N N . TYR A 1 77 ? -11.476 7.959 -7.062 1.00 75.00 77 TYR A N 1
ATOM 599 C CA . TYR A 1 77 ? -10.963 8.079 -8.434 1.00 75.00 77 TYR A CA 1
ATOM 600 C C . TYR A 1 77 ? -11.824 7.406 -9.510 1.00 75.00 77 TYR A C 1
ATOM 602 O O . TYR A 1 77 ? -11.691 7.751 -10.681 1.00 75.00 77 TYR A O 1
ATOM 610 N N . THR A 1 78 ? -12.723 6.482 -9.149 1.00 64.38 78 THR A N 1
ATOM 611 C CA . THR A 1 78 ? -13.622 5.799 -10.109 1.00 64.38 78 THR A CA 1
ATOM 612 C C . THR A 1 78 ? -15.082 6.247 -10.021 1.00 64.38 78 THR A C 1
ATOM 614 O O . THR A 1 78 ? -15.933 5.694 -10.711 1.00 64.38 78 THR A O 1
ATOM 617 N N . ALA A 1 79 ? -15.388 7.257 -9.202 1.00 57.97 79 ALA A N 1
ATOM 618 C CA . ALA A 1 79 ? -16.727 7.840 -9.099 1.00 57.97 79 ALA A CA 1
ATOM 619 C C . ALA A 1 79 ? -17.064 8.865 -10.208 1.00 57.97 79 ALA A C 1
ATOM 621 O O . ALA A 1 79 ? -18.036 9.604 -10.059 1.00 57.97 79 ALA A O 1
ATOM 622 N N . ASN A 1 80 ? -16.298 8.901 -11.308 1.00 38.47 80 ASN A N 1
ATOM 623 C CA . ASN A 1 80 ? -16.547 9.745 -12.485 1.00 38.47 80 ASN A CA 1
ATOM 624 C C . ASN A 1 80 ? -16.777 8.904 -13.740 1.00 38.47 80 ASN A C 1
ATOM 626 O O . ASN A 1 80 ? -15.883 8.091 -14.064 1.00 38.47 80 ASN A O 1
#

Solvent-accessible surface area (backbone atoms only — not comparable to full-atom values): 4492 Å² total; per-residue (Å²): 108,68,74,55,57,32,66,73,36,78,50,31,37,18,11,68,86,82,57,49,74,66,32,54,27,29,34,66,81,72,21,28,26,20,29,72,67,57,46,49,54,38,45,77,72,71,44,53,69,45,40,72,87,80,46,92,79,54,70,66,60,51,52,51,31,70,76,42,28,29,58,54,48,46,61,71,72,63,73,117

Foldseek 3Di:
DLVVLCVVDPQSQAALPPRHGRAFKAQLVQLEGHHPVVLVVCVVVVTDMDGPPPDDDDPVSVVSSSVGYSVNSCCVPVVD

M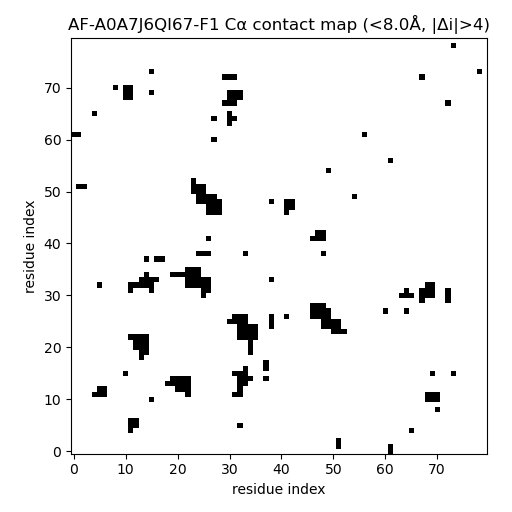ean predicted aligned error: 2.77 Å

Nearest PDB structures (foldseek):
  3lju-assembly1_X  TM=9.568E-01  e=1.381E-07  Homo sapiens
  3fm8-assembly1_C  TM=9.452E-01  e=1.808E-07  Homo sapiens
  3mdb-assembly1_C  TM=9.119E-01  e=1.381E-07  Homo sapiens
  3mdb-assembly2_D  TM=9.017E-01  e=1.128E-07  Homo sapiens
  3feh-assembly1_A  TM=9.630E-01  e=5.319E-07  Homo sapiens

Secondary struct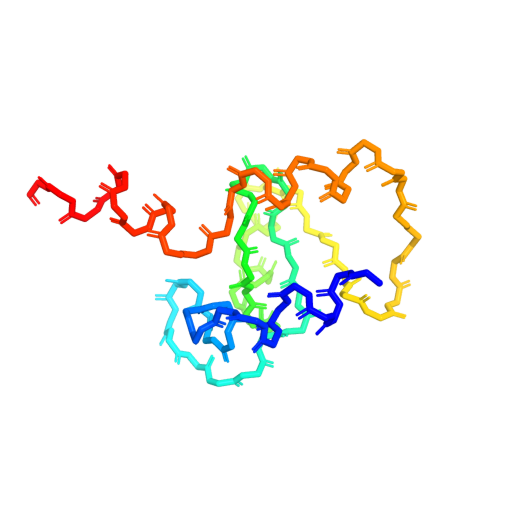ure (DSSP, 8-state):
-HHHHHHHSSGGGB-TTT--BS--EEETTTTEEE-HHHHHHHHHTT--EEETTTS---HHHHHHHHTS-HHHHHHHHS--